Protein AF-A0A966TFK8-F1 (afdb_monomer_lite)

Structure (mmCIF, N/CA/C/O backbone):
data_AF-A0A966TFK8-F1
#
_entry.id   AF-A0A966TFK8-F1
#
loop_
_atom_site.group_PDB
_atom_site.id
_atom_site.type_symbol
_atom_site.label_atom_id
_atom_site.label_alt_id
_atom_site.label_comp_id
_atom_site.label_asym_id
_atom_site.label_entity_id
_atom_site.label_seq_id
_atom_site.pdbx_PDB_ins_code
_atom_site.Cartn_x
_atom_site.Cartn_y
_atom_site.Cartn_z
_atom_site.occupancy
_atom_site.B_iso_or_equiv
_atom_site.auth_seq_id
_atom_site.auth_comp_id
_atom_site.auth_asym_id
_atom_site.auth_atom_id
_atom_site.pdbx_PDB_model_num
ATOM 1 N N . MET A 1 1 ? 26.410 -22.857 -2.510 1.00 44.59 1 MET A N 1
ATOM 2 C CA . MET A 1 1 ? 25.305 -22.020 -3.023 1.00 44.59 1 MET A CA 1
ATOM 3 C C . MET A 1 1 ? 25.189 -22.318 -4.503 1.00 44.59 1 MET A C 1
ATOM 5 O O . MET A 1 1 ? 26.138 -22.028 -5.218 1.00 44.59 1 MET A O 1
ATOM 9 N N . GLU A 1 2 ? 24.116 -22.966 -4.955 1.00 50.09 2 GLU A N 1
ATOM 10 C CA . GLU A 1 2 ? 23.904 -23.128 -6.396 1.00 50.09 2 GLU A CA 1
ATOM 11 C C . GLU A 1 2 ? 23.768 -21.747 -7.045 1.00 50.09 2 GLU A C 1
ATOM 13 O O . GLU A 1 2 ? 22.957 -20.917 -6.625 1.00 50.09 2 GLU A O 1
ATOM 18 N N . THR A 1 3 ? 24.587 -21.483 -8.058 1.00 59.00 3 THR A N 1
ATOM 19 C CA . THR A 1 3 ? 24.486 -20.298 -8.905 1.00 59.00 3 THR A CA 1
ATOM 20 C C . THR A 1 3 ? 23.211 -20.409 -9.735 1.00 59.00 3 THR A C 1
ATOM 22 O O . THR A 1 3 ? 23.191 -21.025 -10.798 1.00 59.00 3 THR A O 1
ATOM 25 N N . ARG A 1 4 ? 22.114 -19.824 -9.239 1.00 73.50 4 ARG A N 1
ATOM 26 C CA . ARG A 1 4 ? 20.851 -19.752 -9.986 1.00 73.50 4 ARG A CA 1
ATOM 27 C C . ARG A 1 4 ? 21.091 -19.013 -11.302 1.00 73.50 4 ARG A C 1
ATOM 29 O O . ARG A 1 4 ? 21.414 -17.826 -11.310 1.00 73.50 4 ARG A O 1
ATOM 36 N N . LYS A 1 5 ? 20.950 -19.729 -12.415 1.00 81.56 5 LYS A N 1
ATOM 37 C CA . LYS A 1 5 ? 21.117 -19.182 -13.762 1.00 81.56 5 LYS A CA 1
ATOM 38 C C . LYS A 1 5 ? 20.006 -18.164 -14.035 1.00 81.56 5 LYS A C 1
ATOM 40 O O . LYS A 1 5 ? 18.828 -18.502 -13.950 1.00 81.56 5 LYS A O 1
ATOM 45 N N . LEU A 1 6 ? 20.376 -16.924 -14.358 1.00 79.88 6 LEU A N 1
ATOM 46 C CA . LEU A 1 6 ? 19.414 -15.906 -14.784 1.00 79.88 6 LEU A CA 1
ATOM 47 C C . LEU A 1 6 ? 18.865 -16.269 -16.168 1.00 79.88 6 LEU A C 1
ATOM 49 O O . LEU A 1 6 ? 19.631 -16.595 -17.076 1.00 79.88 6 LEU A O 1
ATOM 53 N N . ILE A 1 7 ? 17.543 -16.196 -16.319 1.00 84.62 7 ILE A N 1
ATOM 54 C CA . ILE A 1 7 ? 16.845 -16.436 -17.584 1.00 84.62 7 ILE A CA 1
ATOM 55 C C . ILE A 1 7 ? 16.357 -15.079 -18.106 1.00 84.62 7 ILE A C 1
ATOM 57 O O . ILE A 1 7 ? 15.677 -14.366 -17.365 1.00 84.62 7 ILE A O 1
ATOM 61 N N . PRO A 1 8 ? 16.708 -14.680 -19.342 1.00 82.44 8 PRO A N 1
ATOM 62 C CA . PRO A 1 8 ? 16.191 -13.450 -19.921 1.00 82.44 8 PRO A CA 1
ATOM 63 C C . PRO A 1 8 ? 14.683 -13.577 -20.160 1.00 82.44 8 PRO A C 1
ATOM 65 O O . PRO A 1 8 ? 14.209 -14.584 -20.683 1.00 82.44 8 PRO A O 1
ATOM 68 N N . TYR A 1 9 ? 13.941 -12.534 -19.803 1.00 80.50 9 TYR A N 1
ATOM 69 C CA . TYR A 1 9 ? 12.502 -12.440 -20.015 1.00 80.50 9 TYR A CA 1
ATOM 70 C C . TYR A 1 9 ? 12.174 -11.096 -20.664 1.00 80.50 9 TYR A C 1
ATOM 72 O O . TYR A 1 9 ? 12.800 -10.084 -20.344 1.00 80.50 9 TYR A O 1
ATOM 80 N N . GLN A 1 10 ? 11.223 -11.089 -21.596 1.00 83.88 10 GLN A N 1
ATOM 81 C CA . GLN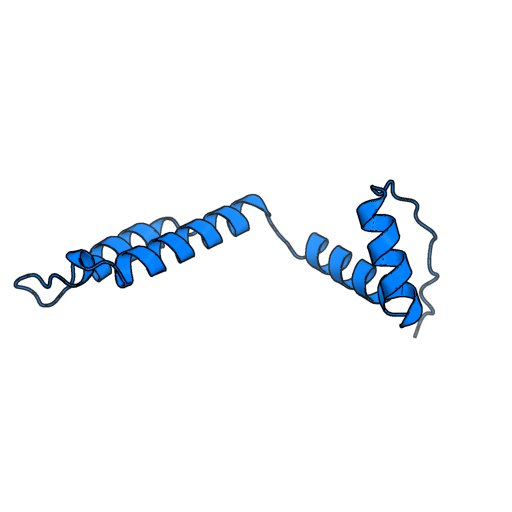 A 1 10 ? 10.814 -9.889 -22.325 1.00 83.88 10 GLN A CA 1
ATOM 82 C C . GLN A 1 10 ? 9.408 -9.478 -21.897 1.00 83.88 10 GLN A C 1
ATOM 84 O O . GLN A 1 10 ? 8.515 -10.312 -21.778 1.00 83.88 10 GLN A O 1
ATOM 89 N N . VAL A 1 11 ? 9.217 -8.178 -21.684 1.00 83.56 11 VAL A N 1
ATOM 90 C CA . VAL A 1 11 ? 7.920 -7.577 -21.362 1.00 83.56 11 VAL A CA 1
ATOM 91 C C . VAL A 1 11 ? 7.707 -6.336 -22.210 1.00 83.56 11 VAL A C 1
ATOM 93 O O . VAL A 1 11 ? 8.648 -5.593 -22.492 1.00 83.56 11 VAL A O 1
ATOM 96 N N . TYR A 1 12 ? 6.456 -6.094 -22.588 1.00 89.12 12 TYR A N 1
ATOM 97 C CA . TYR A 1 12 ? 6.068 -4.846 -23.226 1.00 89.12 12 TYR A CA 1
ATOM 98 C C . TYR A 1 12 ? 5.861 -3.776 -22.160 1.00 89.12 12 TYR A C 1
ATOM 100 O O . TYR A 1 12 ? 5.099 -3.965 -21.214 1.00 89.12 12 TYR A O 1
ATOM 108 N N . LEU A 1 13 ? 6.546 -2.648 -22.325 1.00 88.12 13 LEU A N 1
ATOM 109 C CA . LEU A 1 13 ? 6.475 -1.504 -21.427 1.00 88.12 13 LEU A CA 1
ATOM 110 C C . LEU A 1 13 ? 6.089 -0.264 -22.217 1.00 88.12 13 LEU A C 1
ATOM 112 O O . LEU A 1 13 ? 6.483 -0.095 -23.373 1.00 88.12 13 LEU A O 1
ATOM 116 N N . ARG A 1 14 ? 5.344 0.629 -21.574 1.00 93.94 14 ARG A N 1
ATOM 117 C CA . ARG A 1 14 ? 5.053 1.941 -22.143 1.00 93.94 14 ARG A CA 1
ATOM 118 C C . ARG A 1 14 ? 6.314 2.817 -22.167 1.00 93.94 14 ARG A C 1
ATOM 120 O O . ARG A 1 14 ? 7.220 2.609 -21.351 1.00 93.94 14 ARG A O 1
ATOM 127 N N . PRO A 1 15 ? 6.371 3.839 -23.041 1.00 93.12 15 PRO A N 1
ATOM 128 C CA . PRO A 1 15 ? 7.532 4.723 -23.139 1.00 93.12 15 PRO A CA 1
ATOM 129 C C . PRO A 1 15 ? 7.939 5.382 -21.810 1.00 93.12 15 PRO A C 1
ATOM 131 O O . PRO A 1 15 ? 9.130 5.468 -21.514 1.00 93.12 15 PRO A O 1
ATOM 134 N N . ASP A 1 16 ? 6.971 5.777 -20.973 1.00 93.94 16 ASP A N 1
ATOM 135 C CA . ASP A 1 16 ? 7.214 6.373 -19.650 1.00 93.94 16 ASP A CA 1
ATOM 136 C C . ASP A 1 16 ? 7.900 5.397 -18.682 1.00 93.94 16 ASP A C 1
ATOM 138 O O . ASP A 1 16 ? 8.802 5.768 -17.930 1.00 93.94 16 ASP A O 1
ATOM 142 N N . GLN A 1 17 ? 7.513 4.123 -18.732 1.00 88.75 17 GLN A N 1
ATOM 143 C CA . GLN A 1 17 ? 8.084 3.074 -17.890 1.00 88.75 17 GLN A CA 1
ATOM 144 C C . GLN A 1 17 ? 9.519 2.746 -18.314 1.00 88.75 17 GLN A C 1
ATOM 146 O O . GLN A 1 17 ? 10.385 2.541 -17.463 1.00 88.75 17 GLN A O 1
ATOM 151 N N . ILE A 1 18 ? 9.791 2.753 -19.624 1.00 89.62 18 ILE A N 1
ATOM 152 C CA . ILE A 1 18 ? 11.142 2.569 -20.168 1.00 89.62 18 ILE A CA 1
ATOM 153 C C . ILE A 1 18 ? 12.062 3.704 -19.710 1.00 89.62 18 ILE A C 1
ATOM 155 O O . ILE A 1 18 ? 13.192 3.434 -19.302 1.00 89.62 18 ILE A O 1
ATOM 159 N N . ALA A 1 19 ? 11.595 4.956 -19.752 1.00 89.81 19 ALA A N 1
ATOM 160 C CA . ALA A 1 1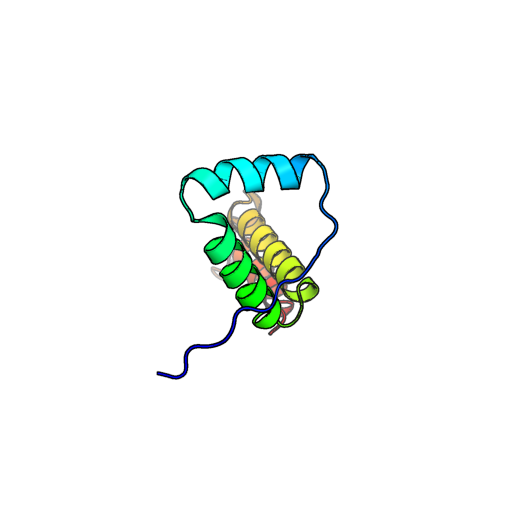9 ? 12.375 6.108 -19.298 1.00 89.81 19 ALA A CA 1
ATOM 161 C C . ALA A 1 19 ? 12.774 5.969 -17.819 1.00 89.81 19 ALA A C 1
ATOM 163 O O . ALA A 1 19 ? 13.959 6.028 -17.494 1.00 89.81 19 ALA A O 1
ATOM 164 N N . ARG A 1 20 ? 11.811 5.644 -16.946 1.00 85.62 20 ARG A N 1
ATOM 165 C CA . ARG A 1 20 ? 12.066 5.417 -15.513 1.00 85.62 20 ARG A CA 1
ATOM 166 C C . ARG A 1 20 ? 13.038 4.262 -15.259 1.00 85.62 20 ARG A C 1
ATOM 168 O O . ARG A 1 20 ? 13.949 4.388 -14.447 1.00 85.62 20 ARG A O 1
ATOM 175 N N . LEU A 1 21 ? 12.898 3.139 -15.969 1.00 83.88 21 LEU A N 1
ATOM 176 C CA . LEU A 1 21 ? 13.826 2.008 -15.823 1.00 83.88 21 LEU A CA 1
ATOM 177 C C . LEU A 1 21 ? 15.244 2.349 -16.289 1.00 83.88 21 LEU A C 1
ATOM 179 O O . LEU A 1 21 ? 16.210 1.903 -15.668 1.00 83.88 21 LEU A O 1
ATOM 183 N N . LYS A 1 22 ? 15.385 3.149 -17.354 1.00 84.25 22 LYS A N 1
ATOM 184 C CA . LYS A 1 22 ? 16.690 3.644 -17.811 1.00 84.25 22 LYS A CA 1
ATOM 185 C C . LYS A 1 22 ? 17.351 4.525 -16.755 1.00 84.25 22 LYS A C 1
ATOM 187 O O . LYS A 1 22 ? 18.527 4.315 -16.473 1.00 84.25 22 LYS A O 1
ATOM 192 N N . GLU A 1 23 ? 16.611 5.427 -16.120 1.00 86.00 23 GLU A N 1
ATOM 193 C CA . GLU A 1 23 ? 17.126 6.248 -15.014 1.00 86.00 23 GLU A CA 1
ATOM 194 C C . GLU A 1 23 ? 17.600 5.377 -13.838 1.00 86.00 23 GLU A C 1
ATOM 196 O O . GLU A 1 23 ? 18.714 5.539 -13.342 1.00 86.00 23 GLU A O 1
ATOM 201 N N . MET A 1 24 ? 16.811 4.370 -13.451 1.00 80.69 24 MET A N 1
ATOM 202 C CA . MET A 1 24 ? 17.162 3.440 -12.367 1.00 80.69 24 MET A CA 1
ATOM 203 C C . MET A 1 24 ? 18.334 2.507 -12.712 1.00 80.69 24 MET A C 1
ATOM 205 O O . MET A 1 24 ? 19.015 1.990 -11.821 1.00 80.69 24 MET A O 1
ATOM 209 N N . SER A 1 25 ? 18.592 2.265 -14.000 1.00 78.25 25 SER A N 1
ATOM 210 C CA . SER A 1 25 ? 19.692 1.399 -14.442 1.00 78.25 25 SER A CA 1
ATOM 211 C C . SER A 1 25 ? 21.070 1.989 -14.127 1.00 78.25 25 SER A C 1
ATOM 213 O O . SER A 1 25 ? 22.008 1.233 -13.868 1.00 78.25 25 SER A O 1
ATOM 215 N N . VAL A 1 26 ? 21.170 3.323 -14.040 1.00 78.44 26 VAL A N 1
ATOM 216 C CA . VAL A 1 26 ? 22.407 4.049 -13.706 1.00 78.44 26 VAL A CA 1
ATOM 217 C C . VAL A 1 26 ? 22.945 3.630 -12.336 1.00 78.44 26 VAL A C 1
ATOM 219 O O . VAL A 1 26 ? 24.154 3.525 -12.146 1.00 78.44 26 VAL A O 1
ATOM 222 N N . THR A 1 27 ? 22.061 3.298 -11.393 1.00 76.62 27 THR A N 1
ATOM 223 C CA . THR A 1 27 ? 22.435 2.877 -10.035 1.00 76.62 27 THR A CA 1
ATOM 224 C C . THR A 1 27 ? 22.473 1.358 -9.849 1.00 76.62 27 THR A C 1
ATOM 226 O O . THR A 1 27 ? 22.528 0.883 -8.718 1.00 76.62 27 THR A O 1
ATOM 229 N N . ARG A 1 28 ? 22.422 0.568 -10.938 1.00 67.69 28 ARG A N 1
ATOM 230 C CA . ARG A 1 28 ? 22.295 -0.909 -10.921 1.00 67.69 28 ARG A CA 1
ATOM 231 C C . ARG A 1 28 ? 21.093 -1.432 -10.114 1.00 67.69 28 ARG A C 1
ATOM 233 O O . ARG A 1 28 ? 21.009 -2.625 -9.835 1.00 67.69 28 ARG A O 1
ATOM 240 N N . SER A 1 29 ? 20.138 -0.567 -9.779 1.00 75.62 29 SER A N 1
ATOM 241 C CA . SER A 1 29 ? 19.010 -0.891 -8.899 1.00 75.62 29 SER A CA 1
ATOM 242 C C . SER A 1 29 ? 17.792 -1.427 -9.653 1.00 75.62 29 SER A C 1
ATOM 244 O O . SER A 1 29 ? 16.946 -2.084 -9.052 1.00 75.62 29 SER A O 1
ATOM 246 N N . ALA A 1 30 ? 17.715 -1.212 -10.972 1.00 79.88 30 ALA A N 1
ATOM 247 C CA . ALA A 1 30 ? 16.560 -1.596 -11.785 1.00 79.88 30 ALA A CA 1
ATOM 248 C C . ALA A 1 30 ? 16.233 -3.101 -11.705 1.00 79.88 30 ALA A C 1
ATOM 250 O O . ALA A 1 30 ? 15.091 -3.474 -11.452 1.00 79.88 30 ALA A O 1
ATOM 251 N N . SER A 1 31 ? 17.230 -3.978 -11.858 1.00 80.06 31 SER A N 1
ATOM 252 C CA . SER A 1 31 ? 17.010 -5.433 -11.832 1.00 80.06 31 SER A CA 1
ATOM 253 C C . SER A 1 31 ? 16.610 -5.951 -10.448 1.00 80.06 31 SER A C 1
ATOM 255 O O . SER A 1 31 ? 15.809 -6.878 -10.350 1.00 80.06 31 SER A O 1
ATOM 257 N N . ASP A 1 32 ? 17.164 -5.368 -9.382 1.00 81.81 32 ASP A N 1
ATOM 258 C CA . ASP A 1 32 ? 16.784 -5.696 -8.004 1.00 81.81 32 ASP A CA 1
ATOM 259 C C . ASP A 1 32 ? 15.371 -5.201 -7.689 1.00 81.81 32 ASP A C 1
ATOM 261 O O . ASP A 1 32 ? 14.593 -5.920 -7.068 1.00 81.81 32 ASP A O 1
ATOM 265 N N . PHE A 1 33 ? 15.022 -3.998 -8.146 1.00 83.00 33 PHE A N 1
ATOM 266 C CA . PHE A 1 33 ? 13.689 -3.427 -7.996 1.00 83.00 33 PHE A CA 1
ATOM 267 C C . PHE A 1 33 ? 12.627 -4.276 -8.699 1.00 83.00 33 PHE A C 1
ATOM 269 O O . PHE A 1 33 ? 11.608 -4.608 -8.093 1.00 83.00 33 PHE A O 1
ATOM 276 N N . ILE A 1 34 ? 12.882 -4.683 -9.947 1.00 84.69 34 ILE A N 1
ATOM 277 C CA . ILE A 1 34 ? 11.973 -5.548 -10.709 1.00 84.69 34 ILE A CA 1
ATOM 278 C C . ILE A 1 34 ? 11.796 -6.892 -9.996 1.00 84.69 34 ILE A C 1
ATOM 280 O O . ILE A 1 34 ? 10.663 -7.325 -9.814 1.00 84.69 34 ILE A O 1
ATOM 284 N N . ARG A 1 35 ? 12.883 -7.527 -9.532 1.00 82.19 35 ARG A N 1
ATOM 285 C CA . ARG A 1 35 ? 12.803 -8.802 -8.798 1.00 82.19 35 ARG A CA 1
ATOM 286 C C . ARG A 1 35 ? 11.967 -8.682 -7.525 1.00 82.19 35 ARG A C 1
ATOM 288 O O . ARG A 1 35 ? 11.021 -9.440 -7.364 1.00 82.19 35 ARG A O 1
ATOM 295 N N . ARG A 1 36 ? 12.233 -7.672 -6.688 1.00 78.19 36 ARG A N 1
ATOM 296 C CA . ARG A 1 36 ? 11.439 -7.421 -5.471 1.00 78.19 36 ARG A CA 1
ATOM 297 C C . ARG A 1 36 ? 9.973 -7.141 -5.780 1.00 78.19 36 ARG A C 1
ATOM 299 O O . ARG A 1 36 ? 9.107 -7.549 -5.018 1.00 78.19 36 ARG A O 1
ATOM 306 N N . SER A 1 37 ? 9.698 -6.453 -6.884 1.00 79.50 37 SER A N 1
ATOM 307 C CA . SER A 1 37 ? 8.328 -6.173 -7.313 1.00 79.50 37 SER A CA 1
ATOM 308 C C . SER A 1 37 ? 7.611 -7.453 -7.744 1.00 79.50 37 SER A C 1
ATOM 310 O O . SER A 1 37 ? 6.479 -7.666 -7.333 1.00 79.50 37 SER A O 1
ATOM 312 N N . ILE A 1 38 ? 8.275 -8.338 -8.495 1.00 80.31 38 ILE A N 1
ATOM 313 C CA . ILE A 1 38 ? 7.727 -9.647 -8.889 1.00 80.31 38 ILE A CA 1
ATOM 314 C C . ILE A 1 38 ? 7.498 -10.537 -7.659 1.00 80.31 38 ILE A C 1
ATOM 316 O O . ILE A 1 38 ? 6.435 -11.138 -7.530 1.00 80.31 38 ILE A O 1
ATOM 320 N N . ASP A 1 39 ? 8.450 -10.584 -6.727 1.00 79.12 39 ASP A N 1
ATOM 321 C CA . ASP A 1 39 ? 8.298 -11.335 -5.477 1.00 79.12 39 ASP A CA 1
ATOM 322 C C . ASP A 1 39 ? 7.139 -10.778 -4.636 1.00 79.12 39 ASP A C 1
ATOM 324 O O . ASP A 1 39 ? 6.360 -11.536 -4.063 1.00 79.12 39 ASP A O 1
ATOM 328 N N . ALA A 1 40 ? 6.973 -9.452 -4.600 1.00 70.06 40 ALA A N 1
ATOM 329 C CA . ALA A 1 40 ? 5.838 -8.811 -3.945 1.00 70.06 40 ALA A CA 1
ATOM 330 C C . ALA A 1 40 ? 4.508 -9.123 -4.647 1.00 70.06 40 ALA A C 1
ATOM 332 O O . ALA A 1 40 ? 3.507 -9.298 -3.964 1.00 70.06 40 ALA A O 1
ATOM 333 N N . MET A 1 41 ? 4.487 -9.230 -5.978 1.00 64.62 41 MET A N 1
ATOM 334 C CA . MET A 1 41 ? 3.297 -9.644 -6.731 1.00 64.62 41 MET A CA 1
ATOM 335 C C . MET A 1 41 ? 2.916 -11.098 -6.431 1.00 64.6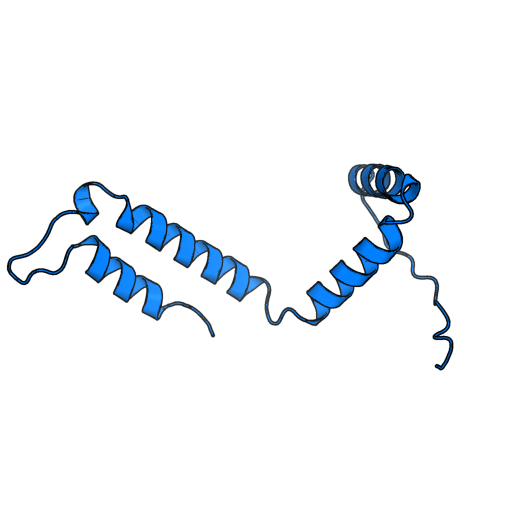2 41 MET A C 1
ATOM 337 O O . MET A 1 41 ? 1.744 -11.382 -6.220 1.00 64.62 41 MET A O 1
ATOM 341 N N . ASN A 1 42 ? 3.892 -12.007 -6.350 1.00 64.12 42 ASN A N 1
ATOM 342 C CA . ASN A 1 42 ? 3.644 -13.417 -6.025 1.00 64.12 42 ASN A CA 1
ATOM 343 C C . ASN A 1 42 ? 3.243 -13.638 -4.558 1.00 64.12 42 ASN A C 1
ATOM 345 O O . ASN A 1 42 ? 2.527 -14.588 -4.259 1.00 64.12 42 ASN A O 1
ATOM 349 N N . ASN A 1 43 ? 3.678 -12.760 -3.651 1.00 57.97 43 ASN A N 1
ATOM 350 C CA . ASN A 1 43 ? 3.301 -12.789 -2.236 1.00 57.97 43 ASN A CA 1
ATOM 351 C C . ASN A 1 43 ? 2.008 -12.013 -1.926 1.00 57.97 43 ASN A C 1
ATOM 353 O O . ASN A 1 43 ? 1.644 -11.895 -0.757 1.00 57.97 43 ASN A O 1
ATOM 357 N N . ARG A 1 44 ? 1.312 -11.477 -2.938 1.00 50.91 44 ARG A N 1
ATOM 358 C CA . ARG A 1 44 ? 0.007 -10.826 -2.773 1.00 50.91 44 ARG A CA 1
ATOM 359 C C . ARG A 1 44 ? -1.120 -11.795 -3.125 1.00 50.91 44 ARG A C 1
ATOM 361 O O . ARG A 1 44 ? -1.441 -11.949 -4.305 1.00 50.91 44 ARG A O 1
ATOM 368 N N . PRO A 1 45 ? -1.787 -12.415 -2.139 1.00 46.78 45 PRO A N 1
ATOM 369 C CA . PRO A 1 45 ? -3.139 -12.883 -2.372 1.00 46.78 45 PRO A CA 1
ATOM 370 C C . PRO A 1 45 ? -4.025 -11.638 -2.575 1.00 46.78 45 PRO A C 1
ATOM 372 O O . PRO A 1 45 ? -4.152 -10.806 -1.689 1.00 46.78 45 PRO A O 1
ATOM 375 N N . MET A 1 46 ? -4.618 -11.509 -3.763 1.00 54.59 46 MET A N 1
ATOM 376 C CA . MET A 1 46 ? -5.784 -10.654 -4.043 1.00 54.59 46 MET A CA 1
ATOM 377 C C . MET A 1 46 ? -5.598 -9.123 -3.913 1.00 54.59 46 MET A C 1
ATOM 379 O O . MET A 1 46 ? -6.047 -8.489 -2.962 1.00 54.59 46 MET A O 1
ATOM 383 N N . ASP A 1 47 ? -5.080 -8.495 -4.978 1.00 58.91 47 ASP A N 1
ATOM 384 C CA . ASP A 1 47 ? -5.033 -7.026 -5.184 1.00 58.91 47 ASP A CA 1
ATOM 385 C C . ASP A 1 47 ? -6.408 -6.328 -4.995 1.00 58.91 47 ASP A C 1
ATOM 387 O O . ASP A 1 47 ? -6.476 -5.146 -4.656 1.00 58.91 47 ASP A O 1
ATOM 391 N N . PHE A 1 48 ? -7.520 -7.051 -5.181 1.00 61.28 48 PHE A N 1
ATOM 392 C CA . PHE A 1 48 ? -8.873 -6.522 -4.974 1.00 61.28 48 PHE A CA 1
ATOM 393 C C . PHE A 1 48 ? -9.199 -6.300 -3.493 1.00 61.28 48 PHE A C 1
ATOM 395 O O . PHE A 1 48 ? -9.715 -5.246 -3.125 1.00 61.28 48 PHE A O 1
ATOM 402 N N . ASP A 1 49 ? -8.860 -7.264 -2.638 1.00 72.38 49 ASP A N 1
ATOM 403 C CA . ASP A 1 49 ? -9.169 -7.196 -1.210 1.00 72.38 49 ASP A CA 1
ATOM 404 C C . ASP A 1 49 ? -8.239 -6.211 -0.504 1.00 72.38 49 ASP A C 1
ATOM 406 O O . ASP A 1 49 ? -8.679 -5.470 0.371 1.00 72.38 49 ASP A O 1
ATOM 410 N N . GLN A 1 50 ? -6.993 -6.087 -0.975 1.00 72.75 50 GLN A N 1
ATOM 411 C CA . GLN A 1 50 ? -6.075 -5.058 -0.498 1.00 72.75 50 GLN A CA 1
ATOM 412 C C . GLN A 1 50 ? -6.569 -3.642 -0.837 1.00 72.75 50 GLN A C 1
ATOM 414 O O . GLN A 1 50 ? -6.615 -2.786 0.046 1.00 72.75 50 GLN A O 1
ATOM 419 N N . GLY A 1 51 ? -6.977 -3.382 -2.085 1.00 76.62 51 GLY A N 1
ATOM 420 C CA . GLY A 1 51 ? -7.527 -2.077 -2.471 1.00 76.62 51 GLY A CA 1
ATOM 421 C C . GLY A 1 51 ? -8.834 -1.747 -1.742 1.00 76.62 51 GLY A C 1
ATOM 422 O O . GLY A 1 51 ? -9.044 -0.608 -1.321 1.00 76.62 51 GLY A O 1
ATOM 423 N N . PHE A 1 52 ? -9.683 -2.755 -1.536 1.00 84.25 52 PHE A N 1
ATOM 424 C CA . PHE A 1 52 ? -10.909 -2.632 -0.756 1.00 84.25 52 PHE A CA 1
ATOM 425 C C . PHE A 1 52 ? -10.615 -2.284 0.711 1.00 84.25 52 PHE A C 1
ATOM 427 O O . PHE A 1 52 ? -11.137 -1.289 1.213 1.00 84.25 52 PHE A O 1
ATOM 434 N N . ASN A 1 53 ? -9.710 -3.018 1.364 1.00 89.00 53 ASN A N 1
ATOM 435 C CA . ASN A 1 53 ? -9.307 -2.773 2.750 1.00 89.00 53 ASN A CA 1
ATOM 436 C C . ASN A 1 53 ? -8.660 -1.388 2.923 1.00 89.00 53 ASN A C 1
ATOM 438 O O . ASN A 1 53 ? -9.017 -0.669 3.853 1.00 89.00 53 ASN A O 1
ATOM 442 N N . MET A 1 54 ? -7.806 -0.952 1.989 1.00 87.81 54 MET A N 1
ATOM 443 C CA . MET A 1 54 ? -7.250 0.411 1.991 1.00 87.81 54 MET A CA 1
ATOM 444 C C . MET A 1 54 ? -8.346 1.488 1.910 1.00 87.81 54 MET A C 1
ATOM 446 O O . MET A 1 54 ? -8.244 2.542 2.541 1.00 87.81 54 MET A O 1
ATOM 450 N N . GLY A 1 55 ? -9.413 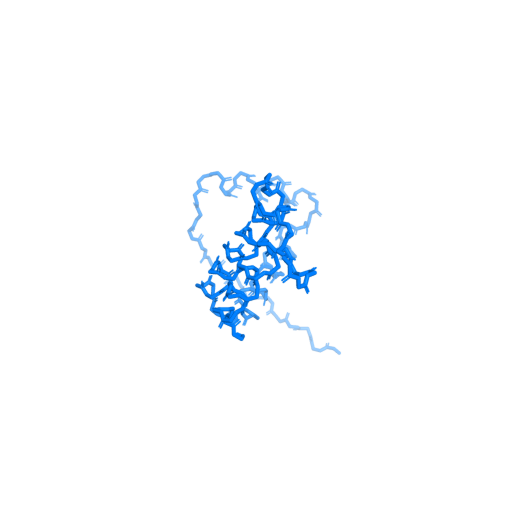1.236 1.145 1.00 88.50 55 GLY A N 1
ATOM 451 C CA . GLY A 1 55 ? -10.581 2.115 1.087 1.00 88.50 55 GLY A CA 1
ATOM 452 C C . GLY A 1 55 ? -11.330 2.191 2.421 1.00 88.50 55 GLY A C 1
ATOM 453 O O . GLY A 1 55 ? -11.683 3.288 2.862 1.00 88.50 55 GLY A O 1
ATOM 454 N N . LEU A 1 56 ? -11.524 1.050 3.090 1.00 94.56 56 LEU A N 1
ATOM 455 C CA . LEU A 1 56 ? -12.156 0.984 4.412 1.00 94.56 56 LEU A CA 1
ATOM 456 C C . LEU A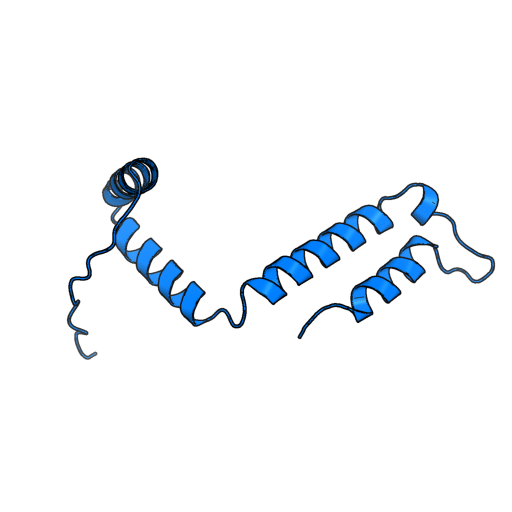 1 56 ? -11.317 1.697 5.483 1.00 94.56 56 LEU A C 1
ATOM 458 O O . LEU A 1 56 ? -11.861 2.478 6.263 1.00 94.56 56 LEU A O 1
ATOM 462 N N . GLU A 1 57 ? -9.995 1.512 5.480 1.00 93.56 57 GLU A N 1
ATOM 463 C CA . GLU A 1 57 ? -9.073 2.235 6.368 1.00 93.56 57 GLU A CA 1
ATOM 464 C C . GLU A 1 57 ? -9.186 3.750 6.178 1.00 93.56 57 GLU A C 1
ATOM 466 O O . GLU A 1 57 ? -9.269 4.509 7.149 1.00 93.56 57 GLU A O 1
ATOM 471 N N . LYS A 1 58 ? -9.263 4.207 4.921 1.00 95.25 58 LYS A N 1
ATOM 472 C CA . LYS A 1 58 ? -9.423 5.632 4.631 1.00 95.25 58 LYS A CA 1
ATOM 473 C C . LYS A 1 58 ? -10.771 6.172 5.103 1.00 95.25 58 LYS A C 1
ATOM 475 O O . LYS A 1 58 ? -10.833 7.292 5.613 1.00 95.25 58 LYS A O 1
ATOM 480 N N . ALA A 1 59 ? -11.839 5.390 4.960 1.00 94.94 59 ALA A N 1
ATOM 481 C CA . ALA A 1 59 ? -13.160 5.754 5.459 1.00 94.94 59 ALA A CA 1
ATOM 482 C C . ALA A 1 59 ? -13.163 5.908 6.989 1.00 94.94 59 ALA A C 1
ATOM 484 O O . ALA A 1 59 ? -13.680 6.904 7.497 1.00 94.94 59 ALA A O 1
ATOM 485 N N . ILE A 1 60 ? -12.516 4.988 7.714 1.00 94.88 60 ILE A N 1
ATOM 486 C CA . ILE A 1 60 ? -12.344 5.068 9.173 1.00 94.88 60 ILE A CA 1
ATOM 487 C C . ILE A 1 60 ? -11.613 6.358 9.568 1.00 94.88 60 ILE A C 1
ATOM 489 O O . ILE A 1 60 ? -12.090 7.089 10.437 1.00 94.88 60 ILE A O 1
ATOM 493 N N . GLU A 1 61 ? -10.499 6.688 8.904 1.00 94.50 61 GLU A N 1
ATOM 494 C CA . GLU A 1 61 ? -9.734 7.914 9.183 1.00 94.50 61 GLU A CA 1
ATOM 495 C C . GLU A 1 61 ? -10.601 9.178 9.031 1.00 94.50 61 GLU A C 1
ATOM 497 O O . GLU A 1 61 ? -10.551 10.086 9.866 1.00 94.50 61 GLU A O 1
ATOM 502 N N . ILE A 1 62 ? -11.420 9.240 7.977 1.00 95.12 62 ILE A N 1
ATOM 503 C CA . ILE A 1 62 ? -12.315 10.375 7.710 1.00 95.12 62 ILE A CA 1
ATOM 504 C C . ILE A 1 62 ? -13.401 10.476 8.785 1.00 95.12 62 ILE A C 1
ATOM 506 O O . ILE A 1 62 ? -13.653 11.564 9.305 1.00 95.12 62 ILE A O 1
ATOM 510 N N . VAL A 1 63 ? -14.026 9.354 9.146 1.00 93.94 63 VAL A N 1
ATOM 511 C CA . VAL A 1 63 ? -15.079 9.297 10.170 1.00 93.94 63 VAL A CA 1
ATOM 512 C C . VAL A 1 63 ? -14.545 9.733 11.534 1.00 93.94 63 VAL A C 1
ATOM 514 O O . VAL A 1 63 ? -15.186 10.535 12.213 1.00 93.94 63 VAL A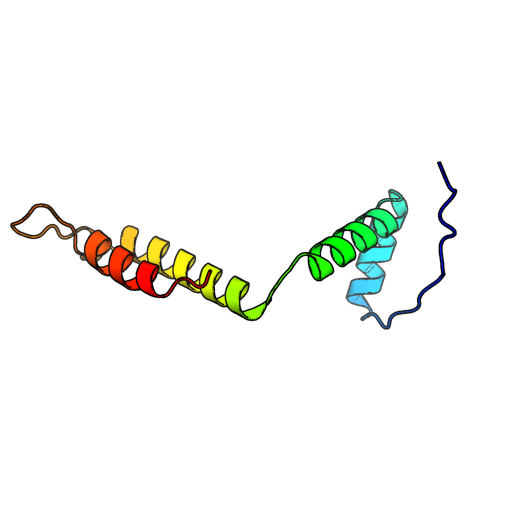 O 1
ATOM 517 N N . GLN A 1 64 ? -13.353 9.273 11.917 1.00 91.06 64 GLN A N 1
ATOM 518 C CA . GLN A 1 64 ? -12.707 9.665 13.172 1.00 91.06 64 GLN A CA 1
ATOM 519 C C . GLN A 1 64 ? -12.391 11.162 13.225 1.00 91.06 64 GLN A C 1
ATOM 521 O O . GLN A 1 64 ? -12.513 11.781 14.280 1.00 91.06 64 GLN A O 1
ATOM 526 N N . ARG A 1 65 ? -12.027 11.770 12.092 1.00 92.75 65 ARG A N 1
ATOM 527 C CA . ARG A 1 65 ? -11.740 13.211 12.000 1.00 92.75 65 ARG A CA 1
ATOM 528 C C . ARG A 1 65 ? -12.972 14.080 11.756 1.00 92.75 65 ARG A C 1
ATOM 530 O O . ARG A 1 65 ? -12.864 15.304 11.795 1.00 92.75 65 ARG A O 1
ATOM 537 N N . SER A 1 66 ? -14.130 13.482 11.493 1.00 93.50 66 SER A N 1
ATOM 538 C CA . SER A 1 66 ? -15.358 14.223 11.222 1.00 93.50 66 SER A CA 1
ATOM 539 C C . SER A 1 66 ? -15.821 14.985 12.459 1.00 93.50 66 SER A C 1
ATOM 541 O O . SER A 1 66 ? -15.911 14.422 13.548 1.00 93.50 66 SER A O 1
ATOM 543 N N . HIS A 1 67 ? -16.204 16.250 12.271 1.00 90.44 67 HIS A N 1
ATOM 544 C CA . HIS A 1 67 ? -16.789 17.080 13.326 1.00 90.44 67 HIS A CA 1
ATOM 545 C C . HIS A 1 67 ? -18.016 16.414 13.969 1.00 90.44 67 HIS A C 1
ATOM 547 O O . HIS A 1 67 ? -18.141 16.377 15.187 1.00 90.44 67 HIS A O 1
ATOM 553 N N . HIS A 1 68 ? -18.874 15.797 13.151 1.00 87.81 68 HIS A N 1
ATOM 554 C CA . HIS A 1 68 ? -20.048 15.062 13.628 1.00 87.81 68 HIS A CA 1
ATOM 555 C C . HIS A 1 68 ? -19.666 13.735 14.299 1.00 87.81 68 HIS A C 1
ATOM 557 O O . HIS A 1 68 ? -20.379 13.253 15.172 1.00 87.81 68 HIS A O 1
ATOM 563 N N . GLY A 1 69 ? -18.522 13.154 13.930 1.00 85.31 69 GLY A N 1
ATOM 564 C CA . GLY A 1 69 ? -17.993 11.941 14.550 1.00 85.31 69 GLY A CA 1
ATOM 565 C C . GLY A 1 69 ? -17.570 12.139 16.009 1.00 85.31 69 GLY A C 1
ATOM 566 O O . GLY A 1 69 ? -17.593 11.187 16.782 1.00 85.31 69 GLY A O 1
ATOM 567 N N . GLN A 1 70 ? -17.239 13.372 16.403 1.00 88.12 70 GLN A N 1
ATOM 568 C CA . GLN A 1 70 ? -16.852 13.732 17.773 1.00 88.12 70 GLN A CA 1
ATOM 569 C C . GLN A 1 70 ? -18.045 13.860 18.735 1.00 88.12 70 GLN A C 1
ATOM 571 O O . GLN A 1 70 ? -17.851 14.097 19.924 1.00 88.12 70 GLN A O 1
ATOM 576 N N . VAL A 1 71 ? -19.280 13.713 18.245 1.00 91.88 71 VAL A N 1
ATOM 577 C CA . VAL A 1 71 ? -20.474 13.724 19.095 1.00 91.88 71 VAL A CA 1
ATOM 578 C C . VAL A 1 71 ? -20.483 12.472 19.969 1.00 91.88 71 VAL A C 1
ATOM 580 O O . VAL A 1 71 ? -20.502 11.351 19.458 1.00 91.88 71 VAL A O 1
ATOM 583 N N . THR A 1 72 ? -20.492 12.672 21.286 1.00 90.69 72 THR A N 1
ATOM 584 C CA . THR A 1 72 ? -20.551 11.603 22.291 1.00 90.69 72 THR A CA 1
ATOM 585 C C . THR A 1 72 ? -21.975 11.426 22.796 1.00 90.69 72 THR A C 1
ATOM 587 O O . THR A 1 72 ? -22.621 12.393 23.204 1.00 90.69 72 THR A O 1
ATOM 590 N N . PHE A 1 73 ? -22.464 10.187 22.792 1.00 89.38 73 PHE A N 1
ATOM 591 C CA . PHE A 1 73 ? -23.799 9.863 23.285 1.00 89.38 73 PHE A CA 1
ATOM 592 C C . PHE A 1 73 ? -23.824 9.687 24.813 1.00 89.38 73 PHE A C 1
ATOM 594 O O . PHE A 1 73 ? -22.789 9.390 25.423 1.00 89.38 73 PHE A O 1
ATOM 601 N N . PRO A 1 74 ? -25.005 9.813 25.454 1.00 80.12 74 PRO A N 1
ATOM 602 C CA . PRO A 1 74 ? -25.208 9.400 26.841 1.00 80.12 74 PRO A CA 1
ATOM 603 C C . PRO A 1 74 ? -24.942 7.890 26.955 1.00 80.12 74 PRO A C 1
ATOM 605 O O . PRO A 1 74 ? -25.768 7.070 26.571 1.00 80.12 74 PRO A O 1
ATOM 608 N N . GLY A 1 75 ? -23.738 7.527 27.389 1.00 82.12 75 GLY A N 1
ATOM 609 C CA . GLY A 1 75 ? -23.193 6.169 27.263 1.00 82.12 75 GLY A CA 1
ATOM 610 C C . GLY A 1 75 ? -21.681 6.150 27.020 1.00 82.12 75 GLY A C 1
ATOM 611 O O . GLY A 1 75 ? -21.045 5.120 27.209 1.00 82.12 75 GLY A O 1
ATOM 612 N N . GLY A 1 76 ? -21.092 7.298 26.664 1.00 85.62 76 GLY A N 1
ATOM 613 C CA . GLY A 1 76 ? -19.640 7.496 26.591 1.00 85.62 76 GLY A CA 1
ATOM 614 C C . GLY A 1 76 ? -19.007 7.104 25.256 1.00 85.62 76 GLY A C 1
ATOM 615 O O . GLY A 1 76 ? -17.845 7.425 25.026 1.00 85.62 76 GLY A O 1
ATOM 616 N N . GLU A 1 77 ? -19.761 6.470 24.358 1.00 91.19 77 GLU A N 1
ATOM 617 C CA . GLU A 1 77 ? -19.296 6.147 23.011 1.00 91.19 77 GLU A CA 1
ATOM 618 C C . GLU A 1 77 ? -19.562 7.311 22.041 1.00 91.19 77 GLU A C 1
ATOM 620 O O . GLU A 1 77 ? -20.632 7.932 22.058 1.00 91.19 77 GLU A O 1
ATOM 625 N N . SER A 1 78 ? -18.577 7.621 21.194 1.00 93.00 78 SER A N 1
ATOM 626 C CA . SER A 1 78 ? -18.723 8.623 20.138 1.00 93.00 78 SER A CA 1
ATOM 627 C C . SER A 1 78 ? -19.352 8.030 18.879 1.00 93.00 78 SER A C 1
ATOM 629 O O . SER A 1 78 ? -19.174 6.848 18.569 1.00 93.00 78 SER A O 1
ATOM 631 N N . LEU A 1 79 ? -20.030 8.871 18.094 1.00 91.88 79 LEU A N 1
ATOM 632 C CA . LEU A 1 79 ? -20.571 8.485 16.790 1.00 91.88 79 LEU A CA 1
ATOM 633 C C . LEU A 1 79 ? -19.483 7.904 15.872 1.00 91.88 79 LEU A C 1
ATOM 635 O O . LEU A 1 79 ? -19.718 6.917 15.177 1.00 91.88 79 LEU A O 1
ATOM 639 N N . SER A 1 80 ? -18.275 8.475 15.905 1.00 94.31 80 SER A N 1
ATOM 640 C CA . SER A 1 80 ? -17.136 7.962 15.141 1.00 94.31 80 SER A CA 1
ATOM 641 C C . SER A 1 80 ? -16.714 6.557 15.560 1.00 94.31 80 SER A C 1
ATOM 643 O O . SER A 1 80 ? -16.329 5.768 14.697 1.00 94.31 80 SER A O 1
ATOM 645 N N . THR A 1 81 ? -16.801 6.227 16.849 1.00 93.75 81 THR A N 1
ATOM 646 C CA . THR A 1 81 ? -16.426 4.908 17.374 1.00 93.75 81 THR A CA 1
ATOM 647 C C . THR A 1 81 ? -17.411 3.844 16.900 1.00 93.75 81 THR A C 1
ATOM 649 O O . THR A 1 81 ? -16.984 2.808 16.389 1.00 93.75 81 THR A O 1
ATOM 652 N N . MET A 1 82 ? -18.715 4.137 16.961 1.00 93.31 82 MET A N 1
ATOM 653 C CA . MET A 1 82 ? -19.757 3.225 16.477 1.00 93.31 82 MET A CA 1
ATOM 654 C C . MET A 1 82 ? -19.605 2.937 14.979 1.00 93.31 82 MET A C 1
ATOM 656 O O . MET A 1 82 ? -19.517 1.782 14.577 1.00 93.31 82 MET A O 1
ATOM 660 N N . ILE A 1 83 ? -19.469 3.981 14.157 1.00 93.88 83 ILE A N 1
ATOM 661 C CA . ILE A 1 83 ? -19.328 3.823 12.702 1.00 93.88 83 ILE A CA 1
ATOM 662 C C . ILE A 1 83 ? -18.007 3.122 12.342 1.00 93.88 83 ILE A C 1
ATOM 664 O O . ILE A 1 83 ? -17.976 2.295 11.435 1.00 93.88 83 ILE A O 1
ATOM 668 N N . THR A 1 84 ? -16.909 3.412 13.049 1.00 95.62 84 THR A N 1
ATOM 669 C CA . THR A 1 84 ? -15.619 2.730 12.827 1.00 95.62 84 THR A CA 1
ATOM 670 C C . THR A 1 84 ? -15.742 1.227 13.060 1.00 95.62 84 THR A C 1
ATOM 672 O O . THR A 1 84 ? -15.252 0.443 12.251 1.00 95.62 84 THR A O 1
ATOM 675 N N . ARG A 1 85 ? -16.419 0.828 14.140 1.00 94.88 85 ARG A N 1
ATOM 676 C CA . ARG A 1 85 ? -16.664 -0.576 14.479 1.00 94.88 85 ARG A CA 1
ATOM 677 C C . ARG A 1 85 ? -17.500 -1.281 13.409 1.00 94.88 85 ARG A C 1
ATOM 679 O O . ARG A 1 85 ? -17.159 -2.398 13.024 1.00 94.88 85 ARG A O 1
ATOM 686 N N . ASP A 1 86 ? -18.518 -0.612 12.872 1.00 94.75 86 ASP A N 1
ATOM 687 C CA . ASP A 1 86 ? -19.308 -1.151 11.763 1.00 94.75 86 ASP A CA 1
ATOM 688 C C . ASP A 1 86 ? -18.449 -1.331 10.506 1.00 94.75 86 ASP A C 1
ATOM 690 O O . ASP A 1 86 ? -18.465 -2.403 9.905 1.00 94.75 86 ASP A O 1
ATOM 694 N N . ILE A 1 87 ? -17.634 -0.337 10.134 1.00 94.94 87 ILE A N 1
ATOM 695 C CA . ILE A 1 87 ? -16.745 -0.426 8.961 1.00 94.94 87 ILE A CA 1
ATOM 696 C C . ILE A 1 87 ? -15.722 -1.560 9.121 1.00 94.94 87 ILE A C 1
ATOM 698 O O . ILE A 1 87 ? -15.474 -2.305 8.173 1.00 94.94 87 ILE A O 1
ATOM 702 N N . GLN A 1 88 ? -15.155 -1.730 10.318 1.00 93.88 88 GLN A N 1
ATOM 703 C CA . GLN A 1 88 ? -14.188 -2.793 10.609 1.00 93.88 88 GLN A CA 1
ATOM 704 C C . GLN A 1 88 ? -14.760 -4.199 10.387 1.00 93.88 88 GLN A C 1
ATOM 706 O O . GLN A 1 88 ? -14.012 -5.097 10.008 1.00 93.88 88 GLN A O 1
ATOM 711 N N . SER A 1 89 ? -16.073 -4.391 10.554 1.00 94.06 89 SER A N 1
ATOM 712 C CA . SER A 1 89 ? -16.730 -5.687 10.319 1.00 94.06 89 SER A CA 1
ATOM 713 C C . SER A 1 89 ? -16.714 -6.144 8.851 1.00 94.06 89 SER A C 1
ATOM 715 O O . SER A 1 89 ? -16.925 -7.324 8.577 1.00 94.06 89 SER A O 1
ATOM 717 N N . TYR A 1 90 ? -16.424 -5.234 7.913 1.00 91.62 90 TYR A N 1
ATOM 718 C CA . TYR A 1 90 ? -16.330 -5.519 6.478 1.00 91.62 90 TYR A CA 1
ATOM 719 C C . TYR A 1 90 ? -14.892 -5.734 5.985 1.00 91.62 90 TYR A C 1
ATOM 721 O O . TYR A 1 90 ? -14.705 -6.022 4.801 1.00 91.62 90 TYR A O 1
ATOM 729 N N . VAL A 1 91 ? -13.879 -5.583 6.848 1.00 88.25 91 VAL A N 1
ATOM 730 C CA . VAL A 1 91 ? -12.475 -5.805 6.471 1.00 88.25 91 VAL A CA 1
ATOM 731 C C . VAL A 1 91 ? -12.274 -7.274 6.122 1.00 88.25 91 VAL A C 1
ATOM 733 O O . VAL A 1 91 ? -12.643 -8.170 6.883 1.00 88.25 91 VAL A O 1
ATOM 736 N N . LYS A 1 92 ? -11.696 -7.519 4.947 1.00 80.00 92 LYS A N 1
ATOM 737 C CA . LYS A 1 92 ? -11.443 -8.872 4.455 1.00 80.00 92 LYS A CA 1
ATOM 738 C C . LYS A 1 92 ? -10.141 -9.436 5.042 1.00 80.00 92 LYS A C 1
ATOM 740 O O . LYS A 1 92 ? -9.210 -8.647 5.229 1.00 80.00 92 LYS A O 1
ATOM 745 N N . PRO A 1 93 ? -10.094 -10.748 5.345 1.00 71.00 93 PRO A N 1
ATOM 746 C CA . PRO A 1 93 ? -8.942 -11.411 5.960 1.00 71.00 93 PRO A CA 1
ATOM 747 C C . PRO A 1 93 ? -7.704 -11.459 5.058 1.00 71.00 93 PRO A C 1
ATOM 749 O O . PRO A 1 93 ? -7.864 -11.429 3.817 1.00 71.00 93 PRO A O 1
#

Sequence (93 aa):
METRKLIPYQVYLRPDQIARLKEMSVTRSASDFIRRSIDAMNNRPMDFDQGFNMGLEKAIEIVQRSHHGQVTFPGGESLSTMITRDIQSYVKP

Foldseek 3Di:
DPPPDDDDDDDDDDPVVVVVLVVCVVVVCSVVVVVVVVVVVVVDDDPPLVVVLVVLVVVLVCLCPDPQQQDADPVGHGNSNVVNVVSVVPRDD

Radius of gyration: 22.31 Å; chains: 1; bounding box: 50×40×50 Å

pLDDT: mean 82.71, std 12.15, range [44.59, 95.62]

Secondary structure (DSSP, 8-state):
--------------HHHHHHHHHHHTTT-HHHHHHHHHHHHHT-S-HHHHHHHHHHHHHHHHHHH-TGGGPBPTTS-BHHHHHHHHHHTT---